Protein AF-A0A839JVJ7-F1 (afdb_monomer_lite)

Secondary structure (DSSP, 8-state):
--EEEEE-TTS-EEE--TTSGGG-TT-EEEEEPPPHHHHHHTT--S-EEEEEEEHHHHHH-HHHHHHHHHHHHH-TT-EEEEETTEEEEEEEEHHHHHHH--HHHHHHHHHHT-B--HHHHHHHS---------

Sequence (134 aa):
MITAIGTHPDGTKFRADPRRLHTYSNCHIEYREPTEEEIKELRIPTVIVSILIPQTALFKSQSLATKLDLMIKFYDGLERFTRDGVIHLGNIDLNDIAQYVTAEEYKERKEAGVQFPPEVDTLFAKPKNEKPTA

pLDDT: mean 84.44, std 11.87, range [33.41, 94.38]

Foldseek 3Di:
DWFKWKAAPVRDIEGDDPVCPVVPPRIDIDIDDDDPVCCVVRVPFDDKFKKKAQLQLCVVDVPCVVLVVVCVVPDPPWDWDDDPRIIITTRDRLVVCPVSADLVNVVSRVVSPMDTDVSNVVVSPPPPDDDDDD

Radius of gyration: 18.82 Å; chains: 1; bounding box: 45×25×61 Å

Structure (mmCIF, N/CA/C/O backbone):
data_AF-A0A839JVJ7-F1
#
_entry.id   AF-A0A839JVJ7-F1
#
loop_
_atom_site.group_PDB
_atom_site.id
_atom_site.type_symbol
_atom_site.label_atom_id
_atom_site.label_alt_id
_atom_site.label_comp_id
_atom_site.label_asym_id
_atom_site.label_entity_id
_atom_site.label_seq_id
_atom_site.pdbx_PDB_ins_code
_atom_site.Cartn_x
_atom_site.Cartn_y
_atom_site.Cartn_z
_atom_site.occupancy
_atom_site.B_iso_or_equiv
_atom_site.auth_seq_id
_atom_site.auth_comp_id
_atom_site.auth_asym_id
_atom_site.auth_atom_id
_atom_site.pdbx_PDB_model_num
ATOM 1 N N . MET A 1 1 ? 8.733 -13.701 -8.436 1.00 77.62 1 MET A N 1
ATOM 2 C CA . MET A 1 1 ? 7.763 -12.789 -9.102 1.00 77.62 1 MET A CA 1
ATOM 3 C C . MET A 1 1 ? 8.408 -12.262 -10.371 1.00 77.62 1 MET A C 1
ATOM 5 O O . MET A 1 1 ? 9.425 -11.588 -10.277 1.00 77.62 1 MET A O 1
ATOM 9 N N . ILE A 1 2 ? 7.849 -12.561 -11.546 1.00 85.56 2 ILE A N 1
ATOM 10 C CA . ILE A 1 2 ? 8.413 -12.102 -12.826 1.00 85.56 2 ILE A CA 1
ATOM 11 C C . ILE A 1 2 ? 7.937 -10.672 -13.103 1.00 85.56 2 ILE A C 1
ATOM 13 O O . ILE A 1 2 ? 6.735 -10.413 -13.099 1.00 85.56 2 ILE A O 1
ATOM 17 N N . THR A 1 3 ? 8.874 -9.753 -13.344 1.00 87.25 3 THR A N 1
ATOM 18 C CA . THR A 1 3 ? 8.603 -8.337 -13.636 1.00 87.25 3 THR A CA 1
ATOM 19 C C . THR A 1 3 ? 9.256 -7.941 -14.956 1.00 87.25 3 THR A C 1
ATOM 21 O O . THR A 1 3 ? 10.335 -8.430 -15.287 1.00 87.25 3 THR A O 1
ATOM 24 N N . ALA A 1 4 ? 8.601 -7.058 -15.711 1.00 91.38 4 ALA A N 1
ATOM 25 C CA . ALA A 1 4 ? 9.199 -6.436 -16.885 1.00 91.38 4 ALA A CA 1
ATOM 26 C C . ALA A 1 4 ? 10.126 -5.296 -16.437 1.00 91.38 4 ALA A C 1
ATOM 28 O O . ALA A 1 4 ? 9.671 -4.316 -15.840 1.00 91.38 4 ALA A O 1
ATOM 29 N N . ILE A 1 5 ? 11.419 -5.427 -16.713 1.00 91.81 5 ILE A N 1
ATOM 30 C CA . ILE A 1 5 ? 12.429 -4.412 -16.410 1.00 91.81 5 ILE A CA 1
ATOM 31 C C . ILE A 1 5 ? 12.888 -3.818 -17.733 1.00 91.81 5 ILE A C 1
ATOM 33 O O . ILE A 1 5 ? 13.334 -4.539 -18.625 1.00 91.81 5 ILE A O 1
ATOM 37 N N . GLY A 1 6 ? 12.734 -2.504 -17.859 1.00 92.06 6 GLY A N 1
ATOM 38 C CA . GLY A 1 6 ? 13.224 -1.747 -18.996 1.00 92.06 6 GLY A CA 1
ATOM 39 C C . GLY A 1 6 ? 14.584 -1.141 -18.694 1.00 92.06 6 GLY A C 1
ATOM 40 O O . GLY A 1 6 ? 14.824 -0.684 -17.579 1.00 92.06 6 GLY A O 1
ATOM 41 N N . THR A 1 7 ? 15.464 -1.129 -19.689 1.00 94.38 7 THR A N 1
ATOM 42 C CA . THR A 1 7 ? 16.754 -0.433 -19.633 1.00 94.38 7 THR A CA 1
ATOM 43 C C . THR A 1 7 ? 16.811 0.590 -20.759 1.00 94.38 7 THR A C 1
ATOM 45 O O . THR A 1 7 ? 16.626 0.245 -21.930 1.00 94.38 7 THR A O 1
ATOM 48 N N . HIS A 1 8 ? 17.028 1.852 -20.400 1.00 92.00 8 HIS A N 1
ATOM 49 C CA . HIS A 1 8 ? 17.230 2.951 -21.337 1.00 92.00 8 HIS A CA 1
ATOM 50 C C . HIS A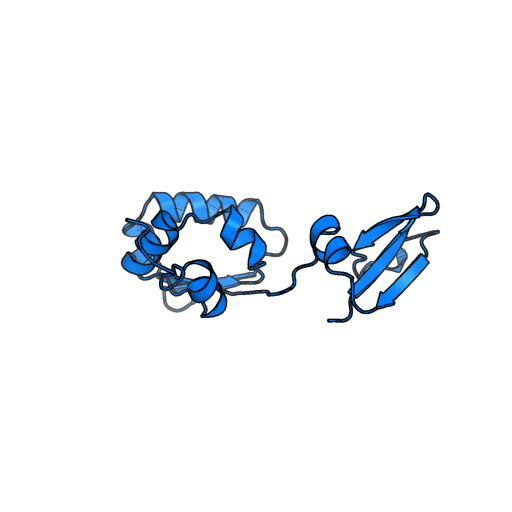 1 8 ? 18.603 2.850 -22.034 1.00 92.00 8 HIS A C 1
ATOM 52 O O . HIS A 1 8 ? 19.501 2.172 -21.529 1.00 92.00 8 HIS A O 1
ATOM 58 N N . PRO A 1 9 ? 18.813 3.541 -23.173 1.00 91.44 9 PRO A N 1
ATOM 59 C CA . PRO A 1 9 ? 20.107 3.561 -23.866 1.00 91.44 9 PRO A CA 1
ATOM 60 C C . PRO A 1 9 ? 21.286 4.062 -23.021 1.00 91.44 9 PRO A C 1
ATOM 62 O O . PRO A 1 9 ? 22.430 3.723 -23.305 1.00 91.44 9 PRO A O 1
ATOM 65 N N . ASP A 1 10 ? 21.012 4.875 -22.001 1.00 92.12 10 ASP A N 1
ATOM 66 C CA . ASP A 1 10 ? 22.001 5.393 -21.051 1.00 92.12 10 ASP A CA 1
ATOM 67 C C . ASP A 1 10 ? 22.348 4.394 -19.926 1.00 92.12 10 ASP A C 1
ATOM 69 O O . ASP A 1 10 ? 23.218 4.673 -19.104 1.00 92.12 10 ASP A O 1
ATOM 73 N N . GLY A 1 11 ? 21.693 3.227 -19.897 1.00 88.62 11 GLY A N 1
ATOM 74 C CA . GLY A 1 11 ? 21.861 2.188 -18.882 1.00 88.62 11 GLY A CA 1
ATOM 75 C C . GLY A 1 11 ? 20.915 2.306 -17.684 1.00 88.62 11 GLY A C 1
ATOM 76 O O . GLY A 1 11 ? 20.914 1.413 -16.834 1.00 88.62 11 GLY A O 1
ATOM 77 N N . THR A 1 12 ? 20.084 3.351 -17.608 1.00 91.75 12 THR A N 1
ATOM 78 C CA . THR A 1 12 ? 19.144 3.540 -16.496 1.00 91.75 12 THR A CA 1
ATOM 79 C C . THR A 1 12 ? 18.010 2.520 -16.569 1.00 91.75 12 THR A C 1
ATOM 81 O O . THR A 1 12 ? 17.388 2.332 -17.618 1.00 91.75 12 THR A O 1
ATOM 84 N N . LYS A 1 13 ? 17.710 1.870 -15.442 1.00 92.94 13 LYS A N 1
ATOM 85 C CA . LYS A 1 13 ? 16.643 0.867 -15.343 1.00 92.94 13 LYS A CA 1
ATOM 86 C C . LYS A 1 13 ? 15.342 1.471 -14.831 1.00 92.94 13 LYS A C 1
ATOM 88 O O . LYS A 1 13 ? 15.347 2.396 -14.025 1.00 92.94 13 LYS A O 1
ATOM 93 N N . PHE A 1 14 ? 14.222 0.906 -15.265 1.00 91.44 14 PHE A N 1
ATOM 94 C CA . PHE A 1 14 ? 12.893 1.253 -14.776 1.00 91.44 14 PHE A CA 1
ATOM 95 C C . PHE A 1 14 ? 11.973 0.031 -14.764 1.00 91.44 14 PHE A C 1
ATOM 97 O O . PHE A 1 14 ? 12.161 -0.937 -15.506 1.00 91.44 14 PHE A O 1
ATOM 104 N N . ARG A 1 15 ? 10.936 0.082 -13.925 1.00 89.56 15 ARG A N 1
ATOM 105 C CA . ARG A 1 15 ? 9.851 -0.900 -13.960 1.00 89.56 15 ARG A CA 1
ATOM 106 C C . ARG A 1 15 ? 8.958 -0.603 -15.164 1.00 89.56 15 ARG A C 1
ATOM 108 O O . ARG A 1 15 ? 8.269 0.415 -15.185 1.00 89.56 15 ARG A O 1
ATOM 115 N N . ALA A 1 16 ? 8.957 -1.486 -16.156 1.00 88.88 16 ALA A N 1
ATOM 116 C CA . ALA A 1 16 ? 8.129 -1.326 -17.344 1.00 88.88 16 ALA A CA 1
ATOM 117 C C . ALA A 1 16 ? 6.686 -1.774 -17.063 1.00 88.88 16 ALA A C 1
ATOM 119 O O . ALA A 1 16 ? 6.462 -2.828 -16.466 1.00 88.88 16 ALA A O 1
ATOM 120 N N . ASP A 1 17 ? 5.699 -0.998 -17.520 1.00 85.75 17 ASP A N 1
ATOM 121 C CA . ASP A 1 17 ? 4.294 -1.412 -17.536 1.00 85.75 17 ASP A CA 1
ATOM 122 C C . ASP A 1 17 ? 4.067 -2.359 -18.730 1.00 85.75 17 ASP A C 1
ATOM 124 O O . ASP A 1 17 ? 4.150 -1.920 -19.886 1.00 85.75 17 ASP A O 1
ATOM 128 N N . PRO A 1 18 ? 3.730 -3.643 -18.497 1.00 83.94 18 PRO A N 1
ATOM 129 C CA . PRO A 1 18 ? 3.486 -4.604 -19.570 1.00 83.94 18 PRO A CA 1
ATOM 130 C C . PRO A 1 18 ? 2.356 -4.190 -20.527 1.00 83.94 18 PRO A C 1
ATOM 132 O O . PRO A 1 18 ? 2.304 -4.662 -21.659 1.00 83.94 18 PRO A O 1
ATOM 135 N N . ARG A 1 19 ? 1.447 -3.302 -20.104 1.00 84.44 19 ARG A N 1
ATOM 136 C CA . ARG A 1 19 ? 0.337 -2.795 -20.930 1.00 84.44 19 ARG A CA 1
ATOM 137 C C . ARG A 1 19 ? 0.768 -1.669 -21.868 1.00 84.44 19 ARG A C 1
ATOM 139 O O . ARG A 1 19 ? 0.065 -1.363 -22.829 1.00 84.44 19 ARG A O 1
ATOM 146 N N . ARG A 1 20 ? 1.919 -1.046 -21.602 1.00 85.75 20 ARG A N 1
ATOM 147 C CA . ARG A 1 20 ? 2.435 0.124 -22.327 1.00 85.75 20 ARG A CA 1
ATOM 148 C C . ARG A 1 20 ? 3.766 -0.146 -23.019 1.00 85.75 20 ARG A C 1
ATOM 150 O O . ARG A 1 20 ? 4.452 0.799 -23.387 1.00 85.75 20 ARG A O 1
ATOM 157 N N . LEU A 1 21 ? 4.122 -1.407 -23.261 1.00 85.44 21 LEU A N 1
ATOM 158 C CA . LEU A 1 21 ? 5.415 -1.772 -23.862 1.00 85.44 21 LEU A CA 1
ATOM 159 C C . LEU A 1 21 ? 5.716 -1.043 -25.174 1.00 85.44 21 LEU A C 1
ATOM 161 O O . LEU A 1 21 ? 6.841 -0.615 -25.399 1.00 85.44 21 LEU A O 1
ATOM 165 N N . HIS A 1 22 ? 4.690 -0.829 -26.000 1.00 85.69 22 HIS A N 1
ATOM 166 C CA . HIS A 1 22 ? 4.784 -0.083 -27.257 1.00 85.69 22 HIS A CA 1
ATOM 167 C C . HIS A 1 22 ? 5.246 1.378 -27.089 1.00 85.69 22 HIS A C 1
ATOM 169 O O . HIS A 1 22 ? 5.667 2.000 -28.059 1.00 85.69 22 HIS A O 1
ATOM 175 N N . THR A 1 23 ? 5.170 1.939 -25.879 1.00 86.88 23 THR A N 1
ATOM 176 C CA . THR A 1 23 ? 5.618 3.307 -25.574 1.00 86.88 23 THR A CA 1
ATOM 177 C C . THR A 1 23 ? 7.114 3.389 -25.257 1.00 86.88 23 THR A C 1
ATOM 179 O O . THR A 1 23 ? 7.699 4.464 -25.367 1.00 86.88 23 THR A O 1
ATOM 182 N N . TYR A 1 24 ? 7.767 2.268 -24.933 1.00 87.00 24 TYR A N 1
ATOM 183 C CA . TYR A 1 24 ? 9.188 2.215 -24.573 1.00 87.00 24 TYR A CA 1
ATOM 184 C C . TYR A 1 24 ? 10.080 2.040 -25.809 1.00 87.00 24 TYR A C 1
ATOM 186 O O . TYR A 1 24 ? 10.764 1.032 -25.980 1.00 87.00 24 TYR A O 1
ATOM 194 N N . SER A 1 25 ? 10.062 3.034 -26.699 1.00 83.81 25 SER A N 1
ATOM 195 C CA . SER A 1 25 ? 10.916 3.036 -27.894 1.00 83.81 25 SER A CA 1
ATOM 196 C C . SER A 1 25 ? 12.399 3.095 -27.502 1.00 83.81 25 SER A C 1
ATOM 198 O O . SER A 1 25 ? 12.773 3.837 -26.595 1.00 83.81 25 SER A O 1
ATOM 200 N N . ASN A 1 26 ? 13.248 2.327 -28.190 1.00 88.44 26 ASN A N 1
ATOM 201 C CA . ASN A 1 26 ? 14.700 2.244 -27.953 1.00 88.44 26 ASN A CA 1
ATOM 202 C C . ASN A 1 26 ? 15.120 1.753 -26.552 1.00 88.44 26 ASN A C 1
ATOM 204 O O . ASN A 1 26 ? 16.261 1.967 -26.154 1.00 88.44 26 ASN A O 1
ATOM 208 N N . CYS A 1 27 ? 14.229 1.099 -25.805 1.00 90.62 27 CYS A N 1
ATOM 209 C CA . CYS A 1 27 ? 14.563 0.472 -24.527 1.00 90.62 27 CYS A CA 1
ATOM 210 C C . CYS A 1 27 ? 14.664 -1.048 -24.694 1.00 90.62 27 CYS A C 1
ATOM 212 O O . CYS A 1 27 ? 13.906 -1.642 -25.463 1.00 90.62 27 CYS A O 1
ATOM 214 N N . HIS A 1 28 ? 15.567 -1.687 -23.950 1.00 92.06 28 HIS A N 1
ATOM 215 C CA . HIS A 1 28 ? 15.612 -3.149 -23.860 1.00 92.06 28 HIS A CA 1
ATOM 216 C C . HIS A 1 28 ? 14.698 -3.611 -22.729 1.00 92.06 28 HIS A C 1
ATOM 218 O O . HIS A 1 28 ? 14.846 -3.139 -21.601 1.00 92.06 28 HIS A O 1
ATOM 224 N N . ILE A 1 29 ? 13.741 -4.492 -23.029 1.00 92.38 29 ILE A N 1
ATOM 225 C CA . ILE A 1 29 ? 12.773 -5.002 -22.052 1.00 92.38 29 ILE A CA 1
ATOM 226 C C . ILE A 1 29 ? 13.059 -6.475 -21.779 1.00 92.38 29 ILE A C 1
ATOM 228 O O . ILE A 1 29 ? 13.040 -7.295 -22.695 1.00 92.38 29 ILE A O 1
ATOM 232 N N . GLU A 1 30 ? 13.242 -6.817 -20.508 1.00 92.00 30 GLU A N 1
ATOM 233 C CA . GLU A 1 30 ? 13.458 -8.192 -20.061 1.00 92.00 30 GLU A CA 1
ATOM 234 C C . GLU A 1 30 ? 12.420 -8.603 -19.023 1.00 92.00 30 GLU A C 1
ATOM 236 O O . GLU A 1 30 ? 12.050 -7.825 -18.144 1.00 92.00 30 GLU A O 1
ATOM 241 N N . TYR A 1 31 ? 11.980 -9.858 -19.101 1.00 91.38 31 TYR A N 1
ATOM 242 C CA . TYR A 1 31 ? 11.111 -10.474 -18.104 1.00 91.38 31 TYR A CA 1
ATOM 243 C C . TYR A 1 31 ? 11.946 -11.391 -17.231 1.00 91.38 31 TYR A C 1
ATOM 245 O O . TYR A 1 31 ? 12.376 -12.457 -17.670 1.00 91.38 31 TYR A O 1
ATOM 253 N N . ARG A 1 32 ? 12.172 -10.979 -15.989 1.00 91.50 32 ARG A N 1
ATOM 254 C CA . ARG A 1 32 ? 12.933 -11.773 -15.026 1.00 91.50 32 ARG A CA 1
ATOM 255 C C . ARG A 1 32 ? 12.513 -11.464 -13.603 1.00 91.50 32 ARG A C 1
ATOM 257 O O . ARG A 1 32 ? 11.683 -10.587 -13.356 1.00 91.50 32 ARG A O 1
ATOM 264 N N . GLU A 1 33 ? 13.092 -12.199 -12.667 1.00 90.69 33 GLU A N 1
ATOM 265 C CA . GLU A 1 33 ? 12.997 -11.837 -11.260 1.00 90.69 33 GLU A CA 1
ATOM 266 C C . GLU A 1 33 ? 13.953 -10.660 -10.977 1.00 90.69 33 GLU A C 1
ATOM 268 O O . GLU A 1 33 ? 15.125 -10.709 -11.379 1.00 90.69 33 GLU A O 1
ATOM 273 N N . PRO A 1 34 ? 13.456 -9.559 -10.383 1.00 89.62 34 PRO A N 1
ATOM 274 C CA . PRO A 1 34 ? 14.293 -8.426 -9.998 1.00 89.62 34 PRO A CA 1
ATOM 275 C C . PRO A 1 34 ? 15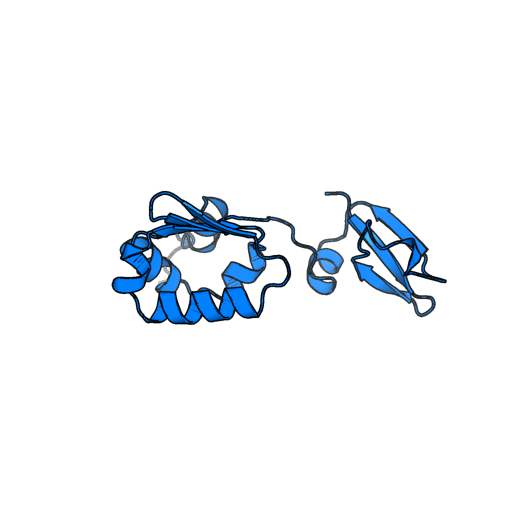.201 -8.798 -8.820 1.00 89.62 34 PRO A C 1
ATOM 277 O O . PRO A 1 34 ? 14.836 -9.635 -7.992 1.00 89.62 34 PRO A O 1
ATOM 280 N N . THR A 1 35 ? 16.370 -8.163 -8.724 1.00 90.62 35 THR A N 1
ATOM 281 C CA . THR A 1 35 ? 17.219 -8.273 -7.525 1.00 90.62 35 THR A CA 1
ATOM 282 C C . THR A 1 35 ? 16.620 -7.474 -6.361 1.00 90.62 35 THR A C 1
ATOM 284 O O . THR A 1 35 ? 15.777 -6.603 -6.573 1.00 90.62 35 THR A O 1
ATOM 287 N N . GLU A 1 36 ? 17.055 -7.726 -5.121 1.00 87.44 36 GLU A N 1
ATOM 288 C CA . GLU A 1 36 ? 16.586 -6.958 -3.950 1.00 87.44 36 GLU A CA 1
ATOM 289 C C . GLU A 1 36 ? 16.875 -5.453 -4.075 1.00 87.44 36 GLU A C 1
ATOM 291 O O . GLU A 1 36 ? 16.045 -4.620 -3.704 1.00 87.44 36 GLU A O 1
ATOM 296 N N . GLU A 1 37 ? 18.025 -5.100 -4.653 1.00 87.25 37 GLU A N 1
ATOM 297 C CA . GLU A 1 37 ? 18.402 -3.714 -4.944 1.00 87.25 37 GLU A CA 1
ATOM 298 C C . GLU A 1 37 ? 17.429 -3.079 -5.944 1.00 87.25 37 GLU A C 1
ATOM 300 O O . GLU A 1 37 ? 16.891 -2.004 -5.685 1.00 87.25 37 GLU A O 1
ATOM 305 N N . GLU A 1 38 ? 17.111 -3.778 -7.037 1.00 87.88 38 GLU A N 1
ATOM 306 C CA . GLU A 1 38 ? 16.177 -3.292 -8.057 1.00 87.88 38 GLU A CA 1
ATOM 307 C C . GLU A 1 38 ? 14.746 -3.178 -7.533 1.00 87.88 38 GLU A C 1
ATOM 309 O O . GLU A 1 38 ? 14.039 -2.236 -7.885 1.00 87.88 38 GLU A O 1
ATOM 314 N N . ILE A 1 39 ? 14.309 -4.103 -6.673 1.00 86.81 39 ILE A N 1
ATOM 315 C CA . ILE A 1 39 ? 13.007 -4.016 -5.999 1.00 86.81 39 ILE A CA 1
ATOM 316 C C . ILE A 1 39 ? 12.901 -2.692 -5.240 1.00 86.81 39 ILE A C 1
ATOM 318 O O . ILE A 1 39 ? 11.892 -1.991 -5.351 1.00 86.81 39 ILE A O 1
ATOM 322 N N . LYS A 1 40 ? 13.956 -2.330 -4.504 1.00 84.00 40 LYS A N 1
ATOM 323 C CA . LYS A 1 40 ? 14.000 -1.115 -3.692 1.00 84.00 40 LYS A CA 1
ATOM 324 C C . LYS A 1 40 ? 14.124 0.150 -4.541 1.00 84.00 40 LYS A C 1
ATOM 326 O O . LYS A 1 40 ? 13.373 1.098 -4.325 1.00 84.00 40 LYS A O 1
ATOM 331 N N . GLU A 1 41 ? 15.054 0.176 -5.492 1.00 86.44 41 GLU A N 1
ATOM 332 C CA . GLU A 1 41 ? 15.317 1.349 -6.334 1.00 86.44 41 GLU A CA 1
ATOM 333 C C . GLU A 1 41 ? 14.155 1.650 -7.280 1.00 86.44 41 GLU A C 1
ATOM 335 O O . GLU A 1 41 ? 13.725 2.798 -7.398 1.00 86.44 41 GLU A O 1
ATOM 340 N N . LEU A 1 42 ? 13.600 0.615 -7.915 1.00 87.00 42 LEU A N 1
ATOM 341 C CA . LEU A 1 42 ? 12.530 0.752 -8.904 1.00 87.00 42 LEU A CA 1
ATOM 342 C C . LEU A 1 42 ? 11.129 0.715 -8.277 1.00 87.00 42 LEU A C 1
ATOM 344 O O . LEU A 1 42 ? 10.139 0.717 -9.012 1.00 87.00 42 LEU A O 1
ATOM 348 N N . ARG A 1 43 ? 11.044 0.669 -6.937 1.00 82.94 43 ARG A N 1
ATOM 349 C CA . ARG A 1 43 ? 9.798 0.584 -6.156 1.00 82.94 43 ARG A CA 1
ATOM 350 C C . ARG A 1 43 ? 8.854 -0.490 -6.703 1.00 82.94 43 ARG A C 1
ATOM 352 O O . ARG A 1 43 ? 7.696 -0.229 -7.036 1.00 82.94 43 ARG A O 1
ATOM 359 N N . ILE A 1 44 ? 9.383 -1.701 -6.874 1.00 85.12 44 ILE A N 1
ATOM 360 C CA . ILE A 1 44 ? 8.592 -2.838 -7.342 1.00 85.12 44 ILE A CA 1
ATOM 361 C C . ILE A 1 44 ? 7.839 -3.403 -6.130 1.00 85.12 44 ILE A C 1
ATOM 363 O O . ILE A 1 44 ? 8.484 -3.894 -5.206 1.00 85.12 44 ILE A O 1
ATOM 367 N N . PRO A 1 45 ? 6.496 -3.380 -6.122 1.00 82.81 45 PRO A N 1
ATOM 368 C CA . PRO A 1 45 ? 5.723 -3.895 -5.012 1.00 82.81 45 PRO A CA 1
ATOM 369 C C . PRO A 1 45 ? 5.885 -5.406 -4.933 1.00 82.81 45 PRO A C 1
ATOM 371 O O . PRO A 1 45 ? 5.695 -6.118 -5.921 1.00 82.81 45 PRO A O 1
ATOM 374 N N . THR A 1 46 ? 6.242 -5.889 -3.749 1.00 82.69 46 THR A N 1
ATOM 375 C CA . THR A 1 46 ? 6.459 -7.315 -3.482 1.00 82.69 46 THR A CA 1
ATOM 376 C C . THR A 1 46 ? 5.226 -7.971 -2.885 1.00 82.69 46 THR A C 1
ATOM 378 O O . THR A 1 46 ? 4.909 -9.110 -3.224 1.00 82.69 46 THR A O 1
ATOM 381 N N . VAL A 1 47 ? 4.515 -7.247 -2.020 1.00 86.81 47 VAL A N 1
ATOM 382 C CA . VAL A 1 47 ? 3.313 -7.725 -1.344 1.00 86.81 47 VAL A CA 1
ATOM 383 C C . VAL A 1 47 ? 2.244 -6.651 -1.448 1.00 86.81 47 VAL A C 1
ATOM 385 O O . VAL A 1 47 ? 2.377 -5.569 -0.883 1.00 86.81 47 VAL A O 1
ATOM 388 N N . ILE A 1 48 ? 1.180 -6.969 -2.180 1.00 88.50 48 ILE A N 1
ATOM 389 C CA . ILE A 1 48 ? -0.001 -6.122 -2.288 1.00 88.50 48 ILE A CA 1
ATOM 390 C C . ILE A 1 48 ? -1.027 -6.590 -1.266 1.00 88.50 48 ILE A C 1
ATOM 392 O O . ILE A 1 48 ? -1.395 -7.764 -1.240 1.00 88.50 48 ILE A O 1
ATOM 396 N N . VAL A 1 49 ? -1.507 -5.665 -0.446 1.00 90.12 49 VAL A N 1
ATOM 397 C CA . VAL A 1 49 ? -2.429 -5.954 0.648 1.00 90.12 49 VAL A CA 1
ATOM 398 C C . VAL A 1 49 ? -3.712 -5.135 0.553 1.00 90.12 49 VAL A C 1
ATOM 400 O O . VAL A 1 49 ? -3.830 -4.193 -0.233 1.00 90.12 49 VAL A O 1
ATOM 403 N N . SER A 1 50 ? -4.698 -5.524 1.364 1.00 91.75 50 SER A N 1
ATOM 404 C CA . SER A 1 50 ? -5.980 -4.831 1.495 1.00 91.75 50 SER A CA 1
ATOM 405 C C . SER A 1 50 ? -6.343 -4.612 2.958 1.00 91.75 50 SER A C 1
ATOM 407 O O . SER A 1 50 ? -6.215 -5.517 3.778 1.00 91.75 50 SER A O 1
ATOM 409 N N . ILE A 1 51 ? -6.824 -3.413 3.274 1.00 91.62 51 ILE A N 1
ATOM 410 C CA . ILE A 1 51 ? -7.259 -2.989 4.605 1.00 91.62 51 ILE A CA 1
ATOM 411 C C . ILE A 1 51 ? -8.780 -2.830 4.583 1.00 91.62 51 ILE A C 1
ATOM 413 O O . ILE A 1 51 ? -9.342 -2.260 3.642 1.00 91.62 51 ILE A O 1
ATOM 417 N N . LEU A 1 52 ? -9.451 -3.303 5.634 1.00 93.88 52 LEU A N 1
ATOM 418 C CA . LEU A 1 52 ? -10.892 -3.130 5.809 1.00 93.88 52 LEU A CA 1
ATOM 419 C C . LEU A 1 52 ? -11.161 -2.131 6.928 1.00 93.88 52 LEU A C 1
ATOM 421 O O . LEU A 1 52 ? -10.746 -2.322 8.071 1.00 93.88 52 LEU A O 1
ATOM 425 N N . ILE A 1 53 ? -11.881 -1.063 6.606 1.00 93.19 53 ILE A N 1
ATOM 426 C CA . ILE A 1 53 ? -12.152 0.041 7.523 1.00 93.19 53 ILE A CA 1
ATOM 427 C C . ILE A 1 53 ? -13.667 0.137 7.715 1.00 93.19 53 ILE A C 1
ATOM 429 O O . ILE A 1 53 ? -14.363 0.623 6.821 1.00 93.19 53 ILE A O 1
ATOM 433 N N . PRO A 1 54 ? -14.217 -0.295 8.862 1.00 94.19 54 PRO A N 1
ATOM 434 C CA . PRO A 1 54 ? -15.612 -0.021 9.183 1.00 94.19 54 PRO A CA 1
ATOM 435 C C . PRO A 1 54 ? -15.869 1.489 9.147 1.00 94.19 54 PRO A C 1
ATOM 437 O O . PRO A 1 54 ? -15.081 2.258 9.694 1.00 94.19 54 PRO A O 1
ATOM 440 N N . GLN A 1 55 ? -16.979 1.940 8.562 1.00 90.62 55 GLN A N 1
ATOM 441 C CA . GLN A 1 55 ? -17.315 3.372 8.536 1.00 90.62 55 GLN A CA 1
ATOM 442 C C . GLN A 1 55 ? -17.380 3.968 9.948 1.00 90.62 55 GLN A C 1
ATOM 444 O O . GLN A 1 55 ? -16.978 5.108 10.166 1.00 90.62 55 GLN A O 1
ATOM 449 N N . THR A 1 56 ? -17.805 3.169 10.931 1.00 91.69 56 THR A N 1
ATOM 450 C CA . THR A 1 56 ? -17.816 3.548 12.349 1.00 91.69 56 THR A CA 1
ATOM 451 C C . THR A 1 56 ? -16.428 3.868 12.907 1.00 91.69 56 THR A C 1
ATOM 453 O O . THR A 1 56 ? -16.328 4.687 13.817 1.00 91.69 56 THR A O 1
ATOM 456 N N . ALA A 1 57 ? -15.358 3.288 12.355 1.00 90.94 57 ALA A N 1
ATOM 457 C CA . ALA A 1 57 ? -13.985 3.581 12.759 1.00 90.94 57 ALA A CA 1
ATOM 458 C C . ALA A 1 57 ? -13.561 5.007 12.369 1.00 90.94 57 ALA A C 1
ATOM 460 O O . ALA A 1 57 ? -12.830 5.649 13.119 1.00 90.94 57 ALA A O 1
ATOM 461 N N . LEU A 1 58 ? -14.073 5.541 11.251 1.00 88.56 58 LEU A N 1
ATOM 462 C CA . LEU A 1 58 ? -13.780 6.914 10.819 1.00 88.56 58 LEU A CA 1
ATOM 463 C C . LEU A 1 58 ? -14.355 7.965 11.772 1.00 88.56 58 LEU A C 1
ATOM 465 O O . LEU A 1 58 ? -13.750 9.012 11.966 1.00 88.56 58 LEU A O 1
ATOM 469 N N . PHE A 1 59 ? -15.500 7.681 12.396 1.00 85.12 59 PHE A N 1
ATOM 470 C CA . PHE A 1 59 ? -16.097 8.577 13.392 1.00 85.12 59 PHE A CA 1
ATOM 471 C C . PHE A 1 59 ? -15.396 8.507 14.752 1.00 85.12 59 PHE A C 1
ATOM 473 O O . PHE A 1 59 ? -15.482 9.446 15.537 1.00 85.12 59 PHE A O 1
ATOM 480 N N . LYS A 1 60 ? -14.707 7.397 15.039 1.00 86.06 60 LYS A N 1
ATOM 481 C CA . LYS A 1 60 ? -13.938 7.218 16.278 1.00 86.06 60 LYS A CA 1
ATOM 482 C C . LYS A 1 60 ? -12.554 7.863 16.210 1.00 86.06 60 LYS A C 1
ATOM 484 O O . LYS A 1 60 ? -11.998 8.176 17.255 1.00 86.06 60 LYS A O 1
ATOM 489 N N . SER A 1 61 ? -12.007 8.054 15.008 1.00 83.25 61 SER A N 1
ATOM 490 C CA . SER A 1 61 ? -10.670 8.612 14.804 1.00 83.25 61 SER A CA 1
ATOM 491 C C . SER A 1 61 ? -10.642 9.606 13.638 1.00 83.25 61 SER A C 1
ATOM 493 O O . SER A 1 61 ? -10.661 9.248 12.457 1.00 83.25 61 SER A O 1
ATOM 495 N N . GLN A 1 62 ? -10.537 10.892 13.983 1.00 81.19 62 GLN A N 1
ATOM 496 C CA . GLN A 1 62 ? -10.387 11.970 13.004 1.00 81.19 62 GLN A CA 1
ATOM 497 C C . GLN A 1 62 ? -9.028 11.906 12.278 1.00 81.19 62 GLN A C 1
ATOM 499 O O . GLN A 1 62 ? -8.926 12.285 11.105 1.00 81.19 62 GLN A O 1
ATOM 504 N N . SER A 1 63 ? -7.985 11.413 12.957 1.00 83.62 63 SER A N 1
ATOM 505 C CA . SER A 1 63 ? -6.650 11.215 12.380 1.00 83.62 63 SER A CA 1
ATOM 506 C C . SER A 1 63 ? -6.689 10.136 11.290 1.00 83.62 63 SER A C 1
ATOM 508 O O . SER A 1 63 ? -6.157 10.356 10.199 1.00 83.62 63 SER A O 1
ATOM 510 N N . LEU A 1 64 ? -7.404 9.026 11.526 1.00 85.44 64 LEU A N 1
ATOM 511 C CA . LEU A 1 64 ? -7.650 7.976 10.538 1.00 85.44 64 LEU A CA 1
ATOM 512 C C . LEU A 1 64 ? -8.388 8.528 9.319 1.00 85.44 64 LEU A C 1
ATOM 514 O O . LEU A 1 64 ? -7.930 8.310 8.201 1.00 85.44 64 LEU A O 1
ATOM 518 N N . ALA A 1 65 ? -9.483 9.268 9.512 1.00 86.06 65 ALA A N 1
ATOM 519 C CA . ALA A 1 65 ? -10.244 9.841 8.401 1.00 86.06 65 ALA A CA 1
ATOM 520 C C .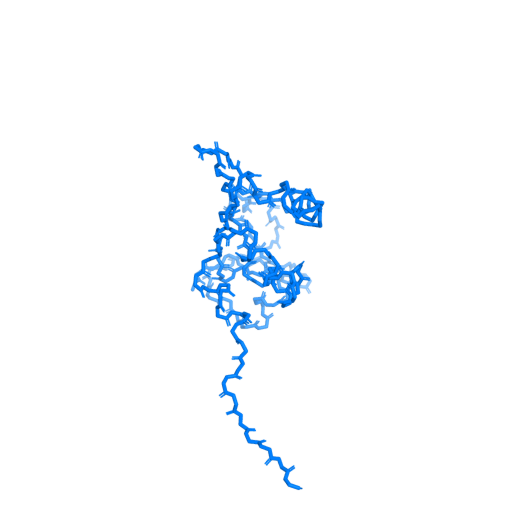 ALA A 1 65 ? -9.386 10.770 7.523 1.00 86.06 65 ALA A C 1
ATOM 522 O O . ALA A 1 65 ? -9.388 10.650 6.298 1.00 86.06 65 ALA A O 1
ATOM 523 N N . THR A 1 66 ? -8.596 11.645 8.149 1.00 86.50 66 THR A N 1
ATOM 524 C CA . THR A 1 66 ? -7.728 12.600 7.440 1.00 86.50 66 THR A CA 1
ATOM 525 C C . THR A 1 66 ? -6.611 11.891 6.672 1.00 86.50 66 THR A C 1
ATOM 527 O O . THR A 1 66 ? -6.364 12.189 5.505 1.00 86.50 66 THR A O 1
ATOM 530 N N . LYS A 1 67 ? -5.936 10.920 7.296 1.00 82.56 67 LYS A N 1
ATOM 531 C CA . LYS A 1 67 ? -4.843 10.182 6.645 1.00 82.56 67 LYS A CA 1
ATOM 532 C C . LYS A 1 67 ? -5.328 9.233 5.560 1.00 82.56 67 LYS A C 1
ATOM 534 O O . LYS A 1 67 ? -4.636 9.054 4.563 1.00 82.56 67 LYS A O 1
ATOM 539 N N . LEU A 1 68 ? -6.507 8.648 5.739 1.00 82.69 68 LEU A N 1
ATOM 540 C CA . LEU A 1 68 ? -7.155 7.840 4.718 1.00 82.69 68 LEU A CA 1
ATOM 541 C C . LEU A 1 68 ? -7.390 8.660 3.445 1.00 82.69 68 LEU A C 1
ATOM 543 O O . LEU A 1 68 ? -7.043 8.209 2.358 1.00 82.69 68 LEU A O 1
ATOM 547 N N . ASP A 1 69 ? -7.920 9.877 3.591 1.00 83.94 69 ASP A N 1
ATOM 548 C CA . ASP A 1 69 ? -8.135 10.800 2.473 1.00 83.94 69 ASP A CA 1
ATOM 549 C C . ASP A 1 69 ? -6.818 11.178 1.772 1.00 83.94 69 ASP A C 1
ATOM 551 O O . ASP A 1 69 ? -6.750 11.180 0.544 1.00 83.94 69 ASP A O 1
ATOM 555 N N . LEU A 1 70 ? -5.741 11.408 2.534 1.00 83.19 70 LEU A N 1
ATOM 556 C CA . LEU A 1 70 ? -4.405 11.632 1.966 1.00 83.19 70 LEU A CA 1
ATOM 557 C C . LEU A 1 70 ? -3.897 10.418 1.180 1.00 83.19 70 LEU A C 1
ATOM 559 O O . LEU A 1 70 ? -3.438 10.570 0.052 1.00 83.19 70 LEU A O 1
ATOM 563 N N . MET A 1 71 ? -4.006 9.214 1.744 1.00 79.00 71 MET A N 1
ATOM 564 C CA . MET A 1 71 ? -3.574 7.984 1.077 1.00 79.00 71 MET A CA 1
ATOM 565 C C . MET A 1 71 ? -4.325 7.781 -0.243 1.00 79.00 71 MET A C 1
ATOM 567 O O . MET A 1 71 ? -3.703 7.511 -1.262 1.00 79.00 71 MET A O 1
ATOM 571 N N . ILE A 1 72 ? -5.641 8.005 -0.258 1.00 81.31 72 ILE A N 1
ATOM 572 C CA . ILE A 1 72 ? -6.463 7.914 -1.475 1.00 81.31 72 ILE A CA 1
ATOM 573 C C . ILE A 1 72 ? -6.013 8.909 -2.551 1.00 81.31 72 ILE A C 1
ATOM 575 O O . ILE A 1 72 ? -6.083 8.597 -3.734 1.00 81.31 72 ILE A O 1
ATOM 579 N N . LYS A 1 73 ? -5.552 10.101 -2.160 1.00 82.06 73 LYS A N 1
ATOM 580 C CA . LYS A 1 73 ? -5.098 11.131 -3.106 1.00 82.06 73 LYS A CA 1
ATOM 581 C C . LYS A 1 73 ? -3.730 10.835 -3.713 1.00 82.06 73 LYS A C 1
ATOM 583 O O . LYS A 1 73 ? -3.501 11.198 -4.861 1.00 82.06 73 LYS A O 1
ATOM 588 N N . PHE A 1 74 ? -2.820 10.235 -2.949 1.00 72.69 74 PHE A N 1
ATOM 589 C CA . PHE A 1 74 ? -1.455 9.971 -3.415 1.00 72.69 74 PHE A CA 1
ATOM 590 C C . PHE A 1 74 ? -1.307 8.641 -4.148 1.00 72.69 74 PHE A C 1
ATOM 592 O O . PHE A 1 74 ? -0.401 8.498 -4.966 1.00 72.69 74 PHE A O 1
ATOM 599 N N . TYR A 1 75 ? -2.170 7.673 -3.849 1.00 73.12 75 TYR A N 1
ATOM 600 C CA . TYR A 1 75 ? -2.025 6.319 -4.358 1.00 73.12 75 TYR A CA 1
ATOM 601 C C . TYR A 1 75 ? -2.750 6.156 -5.698 1.00 73.12 75 TYR A C 1
ATOM 603 O O . TYR A 1 75 ? -3.960 5.927 -5.749 1.00 73.12 75 TYR A O 1
ATOM 611 N N . ASP A 1 76 ? -2.004 6.287 -6.797 1.00 70.00 76 ASP A N 1
ATOM 612 C CA . ASP A 1 76 ? -2.536 6.022 -8.134 1.00 70.00 76 ASP A CA 1
ATOM 613 C C . ASP A 1 76 ? -2.846 4.523 -8.297 1.00 70.00 76 ASP A C 1
ATOM 615 O O . ASP A 1 76 ? -2.038 3.657 -7.959 1.00 70.00 76 ASP A O 1
ATOM 619 N N . GLY A 1 77 ? -4.047 4.209 -8.783 1.00 73.50 77 GLY A N 1
ATOM 620 C CA . GLY A 1 77 ? -4.525 2.831 -8.925 1.00 73.50 77 GLY A CA 1
ATOM 621 C C . GLY A 1 77 ? -5.017 2.160 -7.637 1.00 73.50 77 GLY A C 1
ATOM 622 O O . GLY A 1 77 ? -5.218 0.946 -7.643 1.00 73.50 77 GLY A O 1
ATOM 623 N N . LEU A 1 78 ? -5.235 2.904 -6.550 1.00 85.06 78 LEU A N 1
ATOM 624 C CA . LEU A 1 78 ? -5.832 2.363 -5.329 1.00 85.06 78 LEU A CA 1
ATOM 625 C C . LEU A 1 78 ? -7.208 1.736 -5.596 1.00 85.06 78 LEU A C 1
ATOM 627 O O . LEU A 1 78 ? -8.098 2.379 -6.159 1.00 85.06 78 LEU A O 1
ATOM 631 N N . GLU A 1 79 ? -7.419 0.506 -5.133 1.00 87.69 79 GLU A N 1
ATOM 632 C CA . GLU A 1 79 ? -8.738 -0.114 -5.192 1.00 87.69 79 GLU A CA 1
ATOM 633 C C . GLU A 1 79 ? -9.563 0.347 -3.990 1.00 87.69 79 GLU A C 1
ATOM 635 O O . GLU A 1 79 ? -9.206 0.085 -2.843 1.00 87.69 79 GLU A O 1
ATOM 640 N N . ARG A 1 80 ? -10.683 1.035 -4.233 1.00 90.62 80 ARG A N 1
ATOM 641 C CA . ARG A 1 80 ? -11.555 1.524 -3.162 1.00 90.62 80 ARG A CA 1
ATOM 642 C C . ARG A 1 80 ? -13.020 1.289 -3.481 1.00 90.62 80 ARG A C 1
ATOM 644 O O . ARG A 1 80 ? -13.534 1.784 -4.480 1.00 90.62 80 ARG A O 1
ATOM 651 N N . PHE A 1 81 ? -13.723 0.647 -2.557 1.00 90.75 81 PHE A N 1
ATOM 652 C CA . PHE A 1 81 ? -15.181 0.556 -2.584 1.00 90.75 81 PHE A CA 1
ATOM 653 C C . PHE A 1 81 ? -15.751 0.455 -1.169 1.00 90.75 81 PHE A C 1
ATOM 655 O O . PHE A 1 81 ? -15.029 0.245 -0.198 1.00 90.75 81 PHE A O 1
ATOM 662 N N . THR A 1 82 ? -17.056 0.663 -1.019 1.00 92.44 82 THR A N 1
ATOM 663 C CA . THR A 1 82 ? -17.748 0.510 0.266 1.00 92.44 82 THR A CA 1
ATOM 664 C C . THR A 1 82 ? -18.888 -0.472 0.101 1.00 92.44 82 THR A C 1
ATOM 666 O O . THR A 1 82 ? -19.696 -0.332 -0.815 1.00 92.44 82 THR A O 1
ATOM 669 N N . ARG A 1 83 ? -18.946 -1.462 0.987 1.00 92.62 83 ARG A N 1
ATOM 670 C CA . ARG A 1 83 ? -19.974 -2.497 0.996 1.00 92.62 83 ARG A CA 1
ATOM 671 C C . ARG A 1 83 ? -20.352 -2.810 2.437 1.00 92.62 83 ARG A C 1
ATOM 673 O O . ARG A 1 83 ? -19.474 -2.941 3.280 1.00 92.62 83 ARG A O 1
ATOM 680 N N . ASP A 1 84 ? -21.651 -2.876 2.716 1.00 93.62 84 ASP A N 1
ATOM 681 C CA . ASP A 1 84 ? -22.188 -3.245 4.034 1.00 93.62 84 ASP A CA 1
ATOM 682 C C . ASP A 1 84 ? -21.592 -2.420 5.198 1.00 93.62 84 ASP A C 1
ATOM 684 O O . ASP A 1 84 ? -21.315 -2.925 6.283 1.00 93.62 84 ASP A O 1
ATOM 688 N N . GLY A 1 85 ? -21.354 -1.123 4.960 1.00 91.56 85 GLY A N 1
ATOM 689 C CA . GLY A 1 85 ? -20.770 -0.210 5.950 1.00 91.56 85 GLY A CA 1
ATOM 690 C C . GLY A 1 85 ? -19.266 -0.394 6.193 1.00 91.56 85 GLY A C 1
ATOM 691 O O . GLY A 1 85 ? -18.717 0.212 7.115 1.00 91.56 85 GLY A O 1
ATOM 692 N N . VAL A 1 86 ? -18.580 -1.192 5.372 1.00 94.38 86 VAL A N 1
ATOM 693 C CA . VAL A 1 86 ? -17.131 -1.416 5.420 1.00 94.38 86 VAL A CA 1
ATOM 694 C C . VAL A 1 86 ? -16.485 -0.856 4.159 1.00 94.38 86 VAL A C 1
ATOM 696 O O . VAL A 1 86 ? -16.898 -1.137 3.035 1.00 94.38 86 VAL A O 1
ATOM 699 N N . ILE A 1 87 ? -15.468 -0.024 4.348 1.00 92.94 87 ILE A N 1
ATOM 700 C CA . ILE A 1 87 ? -14.638 0.511 3.277 1.00 92.94 87 ILE A CA 1
ATOM 701 C C . ILE A 1 87 ? -13.528 -0.501 3.015 1.00 92.94 87 ILE A C 1
ATOM 703 O O . ILE A 1 87 ? -12.736 -0.811 3.902 1.00 92.94 87 ILE A O 1
ATOM 707 N N . HIS A 1 88 ? -13.481 -0.995 1.788 1.00 93.12 88 HIS A N 1
ATOM 708 C CA . HIS A 1 88 ? -12.411 -1.830 1.277 1.00 93.12 88 HIS A CA 1
ATOM 709 C C . HIS A 1 88 ? -11.380 -0.935 0.615 1.00 93.12 88 HIS A C 1
ATOM 711 O O . HIS A 1 88 ? -11.735 -0.090 -0.213 1.00 93.12 88 HIS A O 1
ATOM 717 N N . LEU A 1 89 ? -10.122 -1.117 1.000 1.00 90.81 89 LEU A N 1
ATOM 718 C CA . LEU A 1 89 ? -9.017 -0.356 0.455 1.00 90.81 89 LEU A CA 1
ATOM 719 C C . LEU A 1 89 ? -7.873 -1.309 0.122 1.00 90.81 89 LEU A C 1
ATOM 721 O O . LEU A 1 89 ? -7.211 -1.825 1.018 1.00 90.81 89 LEU A O 1
ATOM 725 N N . GLY A 1 90 ? -7.712 -1.593 -1.163 1.00 89.19 90 GLY A N 1
ATOM 726 C CA . GLY A 1 90 ? -6.796 -2.586 -1.707 1.00 89.19 90 GLY A CA 1
ATOM 727 C C . GLY A 1 90 ? -5.814 -1.993 -2.706 1.00 89.19 90 GLY A C 1
ATOM 728 O O . GLY A 1 90 ? -5.785 -0.785 -2.946 1.00 89.19 90 GLY A O 1
ATOM 729 N N . ASN A 1 91 ? -5.010 -2.875 -3.293 1.00 88.44 91 ASN A N 1
ATOM 730 C CA . ASN A 1 91 ? -3.897 -2.515 -4.165 1.00 88.44 91 ASN A CA 1
ATOM 731 C C . ASN A 1 91 ? -2.843 -1.620 -3.482 1.00 88.44 91 ASN A C 1
ATOM 733 O O . ASN A 1 91 ? -2.313 -0.712 -4.108 1.00 88.44 91 ASN A O 1
ATOM 737 N N . ILE A 1 92 ? -2.559 -1.861 -2.195 1.00 87.50 92 ILE A N 1
ATOM 738 C CA . ILE A 1 92 ? -1.547 -1.118 -1.429 1.00 87.50 92 ILE A CA 1
ATOM 739 C C . ILE A 1 92 ? -0.282 -1.966 -1.306 1.00 87.50 92 ILE A C 1
ATOM 741 O O . ILE A 1 92 ? -0.368 -3.114 -0.875 1.00 87.50 92 ILE A O 1
ATOM 745 N N . ASP A 1 93 ? 0.888 -1.410 -1.606 1.00 86.62 93 ASP A N 1
ATOM 746 C CA . ASP A 1 93 ? 2.167 -2.034 -1.259 1.00 86.62 93 ASP A CA 1
ATOM 747 C C . ASP A 1 93 ? 2.367 -2.045 0.265 1.00 86.62 93 ASP A C 1
ATOM 749 O O . ASP A 1 93 ? 2.264 -1.023 0.950 1.00 86.62 93 ASP A O 1
ATOM 753 N N . LEU A 1 94 ? 2.691 -3.217 0.805 1.00 86.62 94 LEU A N 1
ATOM 754 C CA . LEU A 1 94 ? 3.050 -3.413 2.204 1.00 86.62 94 LEU A CA 1
ATOM 755 C C . LEU A 1 94 ? 4.180 -2.468 2.656 1.00 86.62 94 LEU A C 1
ATOM 757 O O . LEU A 1 94 ? 4.147 -1.960 3.779 1.00 86.62 94 LEU A O 1
ATOM 761 N N . ASN A 1 95 ? 5.153 -2.194 1.783 1.00 82.88 95 ASN A N 1
ATOM 762 C CA . ASN A 1 95 ? 6.271 -1.297 2.089 1.00 82.88 95 ASN A CA 1
ATOM 763 C C . ASN A 1 95 ? 5.822 0.157 2.271 1.00 82.88 95 ASN A C 1
ATOM 765 O O . ASN A 1 95 ? 6.400 0.883 3.082 1.00 82.88 95 ASN A O 1
ATOM 769 N N . ASP A 1 96 ? 4.775 0.575 1.560 1.00 81.38 96 ASP A N 1
ATOM 770 C CA . ASP A 1 96 ? 4.209 1.915 1.693 1.00 81.38 96 ASP A CA 1
ATOM 771 C C . ASP A 1 96 ? 3.456 2.047 3.022 1.00 81.38 96 ASP A C 1
ATOM 773 O O . ASP A 1 96 ? 3.555 3.072 3.697 1.00 81.38 96 ASP A O 1
ATOM 777 N N . ILE A 1 97 ? 2.774 0.991 3.481 1.00 82.81 97 ILE A N 1
ATOM 778 C CA . ILE A 1 97 ? 2.100 1.002 4.790 1.00 82.81 97 ILE A CA 1
ATOM 779 C C . ILE A 1 97 ? 3.089 1.319 5.914 1.00 82.81 97 ILE A C 1
ATOM 781 O O . ILE A 1 97 ? 2.776 2.139 6.778 1.00 82.81 97 ILE A O 1
ATOM 785 N N . ALA A 1 98 ? 4.288 0.735 5.877 1.00 76.88 98 ALA A N 1
ATOM 786 C CA . ALA A 1 98 ? 5.335 1.016 6.857 1.00 76.88 98 ALA A CA 1
ATOM 787 C C . ALA A 1 98 ? 5.828 2.478 6.824 1.00 76.88 98 ALA A C 1
ATOM 789 O O . ALA A 1 98 ? 6.307 2.985 7.836 1.00 76.88 98 ALA A O 1
ATOM 790 N N . GLN A 1 99 ? 5.699 3.172 5.687 1.00 77.94 99 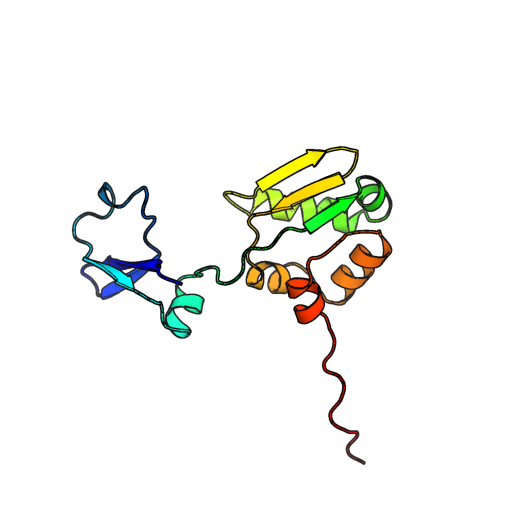GLN A N 1
ATOM 791 C CA . GLN A 1 99 ? 6.071 4.585 5.551 1.00 77.94 99 GLN A CA 1
ATOM 792 C C . GLN A 1 99 ? 4.957 5.536 6.011 1.00 77.94 99 GLN A C 1
ATOM 794 O O . GLN A 1 99 ? 5.244 6.610 6.540 1.00 77.94 99 GLN A O 1
ATOM 799 N N . TYR A 1 100 ? 3.688 5.158 5.825 1.00 76.19 100 TYR A N 1
ATOM 800 C CA . TYR A 1 100 ? 2.537 6.031 6.092 1.00 76.19 100 TYR A CA 1
ATOM 801 C C . TYR A 1 100 ? 1.848 5.793 7.443 1.00 76.19 100 TYR A C 1
ATOM 803 O O . TYR A 1 100 ? 1.080 6.653 7.896 1.00 76.19 100 TYR A O 1
ATOM 811 N N . VAL A 1 101 ? 2.088 4.644 8.081 1.00 83.75 101 VAL A N 1
ATOM 812 C CA . VAL A 1 101 ? 1.441 4.235 9.333 1.00 83.75 101 VAL A CA 1
ATOM 813 C C . VAL A 1 101 ? 2.497 3.977 10.400 1.00 83.75 101 VAL A C 1
ATOM 815 O O . VAL A 1 101 ? 3.338 3.094 10.266 1.00 83.75 101 VAL A O 1
ATOM 818 N N . THR A 1 102 ? 2.444 4.737 11.493 1.00 86.75 102 THR A N 1
ATOM 819 C CA . THR A 1 102 ? 3.314 4.498 12.652 1.00 86.75 102 THR A CA 1
ATOM 820 C C . THR A 1 102 ? 2.785 3.339 13.499 1.00 86.75 102 THR A C 1
ATOM 822 O O . THR A 1 102 ? 1.607 2.988 13.437 1.00 86.75 102 THR A O 1
ATOM 825 N N . ALA A 1 103 ? 3.629 2.761 14.359 1.00 87.31 103 ALA A N 1
ATOM 826 C CA . ALA A 1 103 ? 3.197 1.703 15.276 1.00 87.31 103 ALA A CA 1
ATOM 827 C C . ALA A 1 103 ? 2.095 2.161 16.255 1.00 87.31 103 ALA A C 1
ATOM 829 O O . ALA A 1 103 ? 1.284 1.347 16.697 1.00 87.31 103 ALA A O 1
ATOM 830 N N . GLU A 1 104 ? 2.066 3.448 16.607 1.00 86.62 104 GLU A N 1
ATOM 831 C CA . GLU A 1 104 ? 1.014 4.044 17.439 1.00 86.62 104 GLU A CA 1
ATOM 832 C C . GLU A 1 104 ? -0.301 4.140 16.668 1.00 86.62 104 GLU A C 1
ATOM 834 O O . GLU A 1 104 ? -1.335 3.688 17.153 1.00 86.62 104 GLU A O 1
ATOM 839 N N . GLU A 1 105 ? -0.250 4.618 15.425 1.00 88.12 105 GLU A N 1
ATOM 840 C CA . GLU A 1 105 ? -1.426 4.711 14.562 1.00 88.12 105 GLU A CA 1
ATOM 841 C C . GLU A 1 105 ? -1.981 3.347 14.186 1.00 88.12 105 GLU A C 1
ATOM 843 O O . GLU A 1 105 ? -3.193 3.178 14.114 1.00 88.12 105 GLU A O 1
ATOM 848 N N . TYR A 1 106 ? -1.120 2.359 13.953 1.00 89.81 106 TYR A N 1
ATOM 849 C CA . TYR A 1 106 ? -1.559 0.990 13.729 1.00 89.81 106 TYR A CA 1
ATOM 850 C C . TYR A 1 106 ? -2.407 0.494 14.910 1.00 89.81 106 TYR A C 1
ATOM 852 O O . TYR A 1 106 ? -3.507 -0.019 14.701 1.00 89.81 106 TYR A O 1
ATOM 860 N N . LYS A 1 107 ? -1.952 0.715 16.152 1.00 89.31 107 LYS A N 1
ATOM 861 C CA . LYS A 1 107 ? -2.718 0.348 17.354 1.00 89.31 107 LYS A CA 1
ATOM 862 C C . LYS A 1 107 ? -4.025 1.121 17.461 1.00 89.31 107 LYS A C 1
ATOM 864 O O . LYS A 1 107 ? -5.064 0.491 17.619 1.00 89.31 107 LYS A O 1
ATOM 869 N N . GLU A 1 108 ? -3.981 2.444 17.309 1.00 88.94 108 GLU A N 1
ATOM 870 C CA . GLU A 1 108 ? -5.172 3.303 17.357 1.00 88.94 108 GLU A CA 1
ATOM 871 C C . GLU A 1 108 ? -6.230 2.830 16.345 1.00 88.94 108 GLU A C 1
ATOM 873 O O . GLU A 1 108 ? -7.412 2.691 16.656 1.00 88.94 108 GLU A O 1
ATOM 878 N N . ARG A 1 109 ? -5.796 2.497 15.126 1.00 89.50 109 ARG A N 1
ATOM 879 C CA . ARG A 1 109 ? -6.674 2.007 14.061 1.00 89.50 109 ARG A CA 1
ATOM 880 C C . ARG A 1 109 ? -7.241 0.621 14.379 1.00 89.50 109 ARG A C 1
ATOM 882 O O . ARG A 1 109 ? -8.431 0.403 14.147 1.00 89.50 109 ARG A O 1
ATOM 889 N N . LYS A 1 110 ? -6.446 -0.304 14.938 1.00 90.25 110 LYS A N 1
ATOM 890 C CA . LYS A 1 110 ? -6.945 -1.616 15.404 1.00 90.25 110 LYS A CA 1
ATOM 891 C C . LYS A 1 110 ? -7.998 -1.441 16.505 1.00 90.25 110 LYS A C 1
ATOM 893 O O . LYS A 1 110 ? -9.045 -2.077 16.434 1.00 90.25 110 LYS A O 1
ATOM 898 N N . GLU A 1 111 ? -7.767 -0.551 17.470 1.00 89.69 111 GLU A N 1
ATOM 899 C CA . GLU A 1 111 ? -8.724 -0.232 18.544 1.00 89.69 111 GLU A CA 1
ATOM 900 C C . GLU A 1 111 ? -10.013 0.411 18.006 1.00 89.69 111 GLU A C 1
ATOM 902 O O . GLU A 1 111 ? -11.113 0.113 18.479 1.00 89.69 111 GLU A O 1
ATOM 907 N N . ALA A 1 112 ? -9.908 1.229 16.954 1.00 88.56 112 ALA A N 1
ATOM 908 C CA . ALA A 1 112 ? -11.061 1.787 16.252 1.00 88.56 112 ALA A CA 1
ATOM 909 C C . ALA A 1 112 ? -11.870 0.730 15.464 1.00 88.56 112 ALA A C 1
ATOM 911 O O . ALA A 1 112 ? -13.025 0.989 15.109 1.00 88.56 112 ALA A O 1
ATOM 912 N N . GLY A 1 113 ? -11.303 -0.463 15.240 1.00 89.88 113 GLY A N 1
ATOM 913 C CA . GLY A 1 113 ? -11.937 -1.602 14.569 1.00 89.88 113 GLY A CA 1
ATOM 914 C C . GLY A 1 113 ? -11.466 -1.851 13.133 1.00 89.88 113 GLY A C 1
ATOM 915 O O . GLY A 1 113 ? -12.104 -2.623 12.417 1.00 89.88 113 GLY A O 1
ATOM 916 N N . VAL A 1 114 ? -10.382 -1.208 12.688 1.00 91.94 114 VAL A N 1
ATOM 917 C CA . VAL A 1 114 ? -9.779 -1.467 11.371 1.00 91.94 114 VAL A CA 1
ATOM 918 C C . VAL A 1 114 ? -9.201 -2.880 11.331 1.00 91.94 114 VAL A C 1
ATOM 920 O O . VAL A 1 114 ? -8.453 -3.283 12.224 1.00 91.94 114 VAL A O 1
ATOM 923 N N . GLN A 1 115 ? -9.517 -3.625 10.274 1.00 93.12 115 GLN A N 1
ATOM 924 C CA . GLN A 1 115 ? -8.963 -4.953 10.039 1.00 93.12 115 GLN A CA 1
ATOM 925 C C . GLN A 1 115 ? -7.799 -4.836 9.062 1.00 93.12 115 GLN A C 1
ATOM 927 O O . GLN A 1 115 ? -7.965 -4.468 7.896 1.00 93.12 115 GLN A O 1
ATOM 932 N N . PHE A 1 116 ? -6.615 -5.139 9.575 1.00 91.38 116 PHE A N 1
ATOM 933 C CA . PHE A 1 116 ? -5.397 -5.261 8.796 1.00 91.38 116 PHE A CA 1
ATOM 934 C C . PHE A 1 116 ? -5.153 -6.733 8.445 1.00 91.38 116 PHE A C 1
ATOM 936 O O . PHE A 1 116 ? -5.546 -7.612 9.218 1.00 91.38 116 PHE A O 1
ATOM 943 N N . PRO A 1 117 ? -4.526 -7.010 7.295 1.00 91.38 117 PRO A N 1
ATOM 944 C CA . PRO A 1 117 ? -4.170 -8.365 6.914 1.00 91.38 117 PRO A CA 1
ATOM 945 C C . PRO A 1 117 ? -2.930 -8.850 7.696 1.00 91.38 117 PRO A C 1
ATOM 947 O O . PRO A 1 117 ? -2.172 -8.021 8.218 1.00 91.38 117 PRO A O 1
ATOM 950 N N . PRO A 1 118 ? -2.701 -10.175 7.797 1.00 89.94 118 PRO A N 1
ATOM 951 C CA . PRO A 1 118 ? -1.628 -10.760 8.613 1.00 89.94 118 PRO A CA 1
ATOM 952 C C . PRO A 1 118 ? -0.221 -10.225 8.312 1.00 89.94 118 PRO A C 1
ATOM 954 O O . PRO A 1 118 ? 0.623 -10.123 9.203 1.00 89.94 118 PRO A O 1
ATOM 957 N N . GLU A 1 119 ? 0.036 -9.864 7.060 1.00 88.88 119 GLU A N 1
ATOM 958 C CA . GLU A 1 119 ? 1.296 -9.301 6.586 1.00 88.88 119 GLU A CA 1
ATOM 959 C C . GLU A 1 119 ? 1.580 -7.951 7.254 1.00 88.88 119 GLU A C 1
ATOM 961 O O . GLU A 1 119 ? 2.696 -7.697 7.705 1.00 88.88 119 GLU A O 1
ATOM 966 N N . VAL A 1 120 ? 0.550 -7.114 7.404 1.00 87.25 120 VAL A N 1
ATOM 967 C CA . VAL A 1 120 ? 0.649 -5.833 8.113 1.00 87.25 120 VAL A CA 1
ATOM 968 C C . VAL A 1 120 ? 0.741 -6.055 9.619 1.00 87.25 120 VAL A C 1
ATOM 970 O O . VAL A 1 120 ? 1.548 -5.408 10.284 1.00 87.25 120 VAL A O 1
ATOM 973 N N . ASP A 1 121 ? -0.027 -7.000 10.167 1.00 88.12 121 ASP A N 1
ATOM 974 C CA . ASP A 1 121 ? 0.081 -7.359 11.584 1.00 88.12 121 ASP A CA 1
ATOM 975 C C . ASP A 1 121 ? 1.520 -7.801 11.930 1.00 88.12 121 ASP A C 1
ATOM 977 O O . ASP A 1 121 ? 2.028 -7.461 12.998 1.00 88.12 121 ASP A O 1
ATOM 981 N N . THR A 1 122 ? 2.206 -8.485 11.006 1.00 89.12 122 THR A N 1
ATOM 982 C CA . THR A 1 122 ? 3.608 -8.912 11.153 1.00 89.12 122 THR A CA 1
ATOM 983 C C . THR A 1 122 ? 4.584 -7.735 11.112 1.00 89.12 122 THR A C 1
ATOM 985 O O . THR A 1 122 ? 5.520 -7.716 11.908 1.00 89.12 122 THR A O 1
ATOM 988 N N . LEU A 1 123 ? 4.352 -6.723 10.263 1.00 85.62 123 LEU A N 1
ATOM 989 C CA . LEU A 1 123 ? 5.178 -5.504 10.240 1.00 85.62 123 LEU A CA 1
ATOM 990 C C . LEU A 1 123 ? 5.194 -4.777 11.591 1.00 85.62 123 LEU A C 1
ATOM 992 O O . LEU A 1 123 ? 6.219 -4.228 11.994 1.00 85.62 123 LEU A O 1
ATOM 996 N N . PHE A 1 124 ? 4.050 -4.748 12.279 1.00 85.06 124 PHE A N 1
ATOM 997 C CA . PHE A 1 124 ? 3.883 -4.024 13.542 1.00 85.06 124 PHE A CA 1
ATOM 998 C C . PHE A 1 124 ? 3.940 -4.927 14.782 1.00 85.06 124 PHE A C 1
ATOM 1000 O O . PHE A 1 124 ? 3.869 -4.436 15.917 1.00 85.06 124 PHE A O 1
ATOM 1007 N N . ALA A 1 125 ? 4.103 -6.238 14.601 1.00 81.31 125 ALA A N 1
ATOM 1008 C CA . ALA A 1 125 ? 4.416 -7.154 15.681 1.00 81.31 125 ALA A CA 1
ATOM 1009 C C . ALA A 1 125 ? 5.823 -6.823 16.195 1.00 81.31 125 ALA A C 1
ATOM 1011 O O . ALA A 1 125 ? 6.824 -7.084 15.533 1.00 81.31 125 ALA A O 1
ATOM 1012 N N . LYS A 1 126 ? 5.908 -6.222 17.391 1.00 61.50 126 LYS A N 1
ATOM 1013 C CA . LYS A 1 126 ? 7.190 -5.994 18.077 1.00 61.50 126 LYS A CA 1
ATOM 1014 C C . LYS A 1 126 ? 8.034 -7.279 18.029 1.00 61.50 126 LYS A C 1
ATOM 1016 O O . LYS A 1 126 ? 7.470 -8.348 18.290 1.00 61.50 126 LYS A O 1
ATOM 1021 N N . PRO A 1 127 ? 9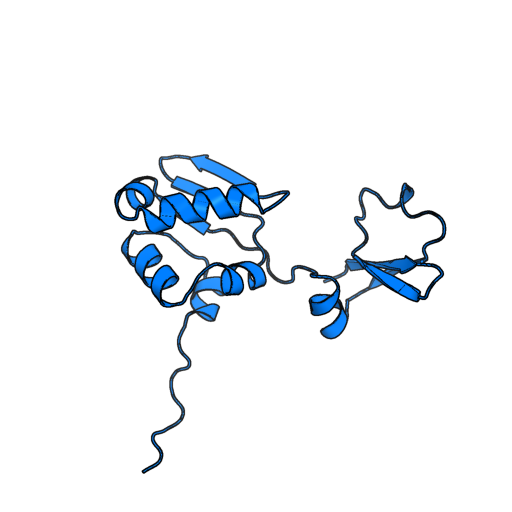.361 -7.209 17.815 1.00 49.03 127 PRO A N 1
ATOM 1022 C CA . PRO A 1 127 ? 10.198 -8.379 18.020 1.00 49.03 127 PRO A CA 1
ATOM 1023 C C . PRO A 1 127 ? 10.004 -8.858 19.462 1.00 49.03 127 PRO A C 1
ATOM 1025 O O . PRO A 1 127 ? 10.152 -8.094 20.422 1.00 49.03 127 PRO A O 1
ATOM 1028 N N . LYS A 1 128 ? 9.633 -10.129 19.627 1.00 42.09 128 LYS A N 1
ATOM 1029 C CA . LYS A 1 128 ? 9.701 -10.814 20.919 1.00 42.09 128 LYS A CA 1
ATOM 1030 C C . LYS A 1 128 ? 11.188 -10.993 21.273 1.00 42.09 128 LYS A C 1
ATOM 1032 O O . LYS A 1 128 ? 11.754 -12.033 20.996 1.00 42.09 128 LYS A O 1
ATOM 1037 N N . ASN A 1 129 ? 11.763 -9.955 21.883 1.00 43.38 129 ASN A N 1
ATOM 1038 C CA . ASN A 1 129 ? 12.856 -9.952 22.865 1.00 43.38 129 ASN A CA 1
ATOM 1039 C C . ASN A 1 129 ? 14.181 -10.685 22.525 1.00 43.38 129 ASN A C 1
ATOM 1041 O O . ASN A 1 129 ? 14.217 -11.910 22.512 1.00 43.38 129 ASN A O 1
ATOM 1045 N N . GLU A 1 130 ? 15.309 -9.961 22.514 1.00 35.97 130 GLU A N 1
ATOM 1046 C CA . GLU A 1 130 ? 16.598 -10.520 22.961 1.00 35.97 130 GLU A CA 1
ATOM 1047 C C . GLU A 1 130 ? 17.277 -9.601 24.000 1.00 35.97 130 GLU A C 1
ATOM 1049 O O . GLU A 1 130 ? 17.968 -8.648 23.671 1.00 35.97 130 GLU A O 1
ATOM 1054 N N . LYS A 1 131 ? 16.985 -9.948 25.264 1.00 33.41 131 LYS A N 1
ATOM 1055 C CA . LYS A 1 131 ? 17.656 -9.743 26.569 1.00 33.41 131 LYS A CA 1
ATOM 1056 C C . LYS A 1 131 ? 18.042 -8.335 27.091 1.00 33.41 131 LYS A C 1
ATOM 1058 O O . LYS A 1 131 ? 18.563 -7.503 26.362 1.00 33.41 131 LYS A O 1
ATOM 1063 N N . PRO A 1 132 ? 17.869 -8.107 28.417 1.00 47.72 132 PRO A N 1
ATOM 1064 C CA . PRO A 1 132 ? 18.434 -6.962 29.122 1.00 47.72 132 PRO A CA 1
ATOM 1065 C C . PRO A 1 132 ? 19.936 -7.189 29.320 1.00 47.72 132 PRO A C 1
ATOM 1067 O O . PRO A 1 132 ? 20.337 -8.249 29.805 1.00 47.72 132 PRO A O 1
ATOM 1070 N N . THR A 1 133 ? 20.762 -6.206 28.978 1.00 37.84 133 THR A N 1
ATOM 1071 C CA . THR A 1 133 ? 22.160 -6.205 29.418 1.00 37.84 133 THR A CA 1
ATOM 1072 C C . THR A 1 133 ? 22.243 -5.409 30.713 1.00 37.84 133 THR A C 1
ATOM 1074 O O . THR A 1 133 ? 21.772 -4.273 30.777 1.00 37.84 133 T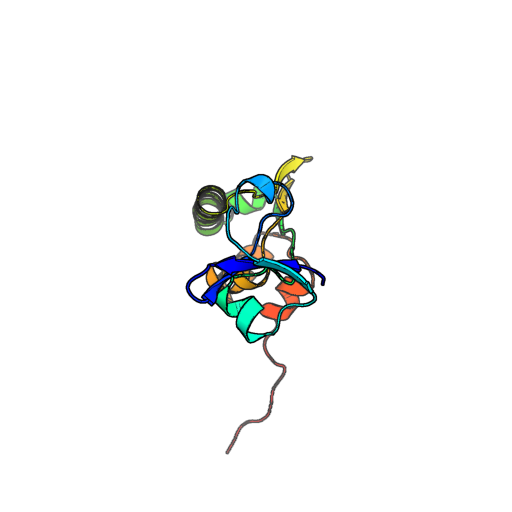HR A O 1
ATOM 1077 N N . ALA A 1 134 ? 22.739 -6.107 31.732 1.00 49.44 134 ALA A N 1
ATOM 1078 C CA . ALA A 1 134 ? 22.946 -5.681 33.110 1.00 49.44 134 ALA A CA 1
ATOM 1079 C C . ALA A 1 134 ? 23.939 -4.521 33.257 1.00 49.44 134 ALA A C 1
ATOM 1081 O O . ALA A 1 134 ? 24.777 -4.342 32.344 1.00 49.44 134 ALA A O 1
#